Protein 1NOG (pdb70)

Radius of gyration: 15.22 Å; Cα contacts (8 Å, |Δi|>4): 198; chains: 1; bounding box: 27×27×44 Å

Sequence (149 aa):
SPVVEVQGTIDDELNSSFIGYALLVVLSRWDDIRNDLFRIQNDLFVLGEDVSTGGKGRTVTREMIDYLEARVKEEMKAEIGKIELFVVPGGSVVESSASLHMARAVSSRRLERRIVAASKLTEINKNVLLIYANRLSSSILFMHALISNKRLNIPEKIW

Foldseek 3Di:
DLCVVLLVLLVVLLVLLVVLLVVDDDPVSNVLSVLVSVLSVLLNCQSVVVNPPRHRDVVLLVVLVVLLVVLCVVLPDDDPAWDQDFDVSLNSLLVSLVSLVVSLVSCVNSVVVGPGDPSSSSSSVSSSSSSNSSSSVRCVVVVTDIDGD

Nearest PDB structures (foldseek):
  1nog-assembly1_A  TM=1.007E+00  e=5.058E-21  Thermoplasma acidophilum
  5cy5-assembly1_B  TM=1.003E+00  e=2.484E-18  Thermoplasma acidophilum
  5vl4-assembly1_A  TM=9.978E-01  e=1.097E-17  Thermoplasma acidophilum
  8g3k-assembly1_B  TM=1.001E+00  e=3.570E-16  synthetic construct
  8v9o-assembly1_D  TM=9.988E-01  e=9.942E-16  synthetic construct

CATH classification: 1.20.1200.10

Secondary structure (DSSP, 8-state):
--SHHHHHHHHHHHHHHHHHHHH---HHHHHHHHHHHHHHHHHHHHHHTTTSSS---HHHHHHHHHHHHHHHHHH----S-BPS-SSHHHHHHHHHHHHHHHHHHHHHHHHTTS---HHHHHHHHHHHHHHHHHHHHHHHHTT----B-

Organism: Thermoplasma acidophilum (strain ATCC 25905 / DSM 1728 / JCM 9062 / NBRC 15155 / AMRC-C165) (NCBI:txid273075)

InterPro domains:
  IPR016030 Cobalamin adenosyltransferase-like [PF01923] (2-158)
  IPR029499 Corrinoid adenosyltransferase, PduO-type [PTHR12213] (2-173)
  IPR029499 Corrinoid adenosyltransferase, PduO-type [TIGR00636] (2-171)
  IPR036451 Cobalamin adenosyltransferase-like superfamily [G3DSA:1.20.1200.10] (23-177)
  IPR036451 Cobalamin adenosyltransferase-like superfamily [SSF89028] (1-172)

Structure (mmCIF, N/CA/C/O backbone):
data_1NOG
#
_entry.id   1NOG
#
_cell.length_a   89.080
_cell.length_b   89.080
_cell.length_c   89.080
_cell.angle_alpha   90.00
_cell.angle_beta   90.00
_cell.angle_gamma   90.00
#
_symmetry.space_group_name_H-M   'P 2 3'
#
loop_
_entity.id
_entity.type
_entity.pdbx_description
1 polymer 'conserved hypothetical protein TA0546'
2 water water
#
loop_
_atom_site.group_PDB
_atom_site.id
_atom_site.type_symbol
_atom_site.label_atom_id
_atom_site.label_alt_id
_atom_site.label_comp_id
_atom_site.label_asym_id
_atom_site.label_entity_id
_atom_site.label_seq_id
_atom_site.pdbx_PDB_ins_code
_atom_site.Cartn_x
_atom_site.Cartn_y
_atom_site.Cartn_z
_atom_site.occupancy
_atom_site.B_iso_or_equiv
_atom_site.auth_seq_id
_atom_site.auth_comp_id
_atom_site.auth_asym_id
_atom_site.auth_atom_id
_atom_site.pdbx_PDB_model_num
ATOM 1 N N . SER A 1 23 ? 65.391 73.531 9.529 1.00 48.00 23 SER A N 1
ATOM 2 C CA . SER A 1 23 ? 66.328 73.770 8.396 1.00 48.27 23 SER A CA 1
ATOM 3 C C . SER A 1 23 ? 65.577 74.242 7.150 1.00 47.31 23 SER A C 1
ATOM 4 O O . SER A 1 23 ? 65.316 73.460 6.236 1.00 48.59 23 SER A O 1
ATOM 7 N N . PRO A 1 24 ? 65.209 75.534 7.105 1.00 46.53 24 PRO A N 1
ATOM 8 C CA . PRO A 1 24 ? 65.469 76.523 8.156 1.00 45.07 24 PRO A CA 1
ATOM 9 C C . PRO A 1 24 ? 64.479 76.384 9.308 1.00 43.47 24 PRO A C 1
ATOM 10 O O . PRO A 1 24 ? 64.808 76.661 10.461 1.00 44.21 24 PRO A O 1
ATOM 14 N N . VAL A 1 25 ? 63.265 75.950 8.982 1.00 41.29 25 VAL A N 1
ATOM 15 C CA 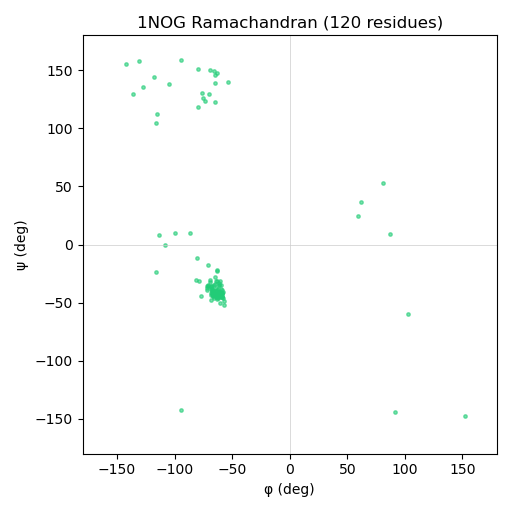. VAL A 1 25 ? 62.219 75.769 9.980 1.00 38.37 25 VAL A CA 1
ATOM 16 C C . VAL A 1 25 ? 61.936 74.292 10.238 1.00 36.46 25 VAL A C 1
ATOM 17 O O . VAL A 1 25 ? 61.079 73.953 11.053 1.00 35.42 25 VAL A O 1
ATOM 21 N N . VAL A 1 26 ? 62.650 73.416 9.539 1.00 33.79 26 VAL A N 1
ATOM 22 C CA . VAL A 1 26 ? 62.459 71.982 9.717 1.00 32.33 26 VAL A CA 1
ATOM 23 C C . VAL A 1 26 ? 62.794 71.595 11.154 1.00 30.24 26 VAL A C 1
ATOM 24 O O . VAL A 1 26 ? 62.161 70.714 11.735 1.00 29.38 26 VAL A O 1
ATOM 28 N N . GLU A 1 27 ? 63.789 72.267 11.724 1.00 28.55 27 GLU A N 1
ATOM 29 C CA . GLU A 1 27 ? 64.206 72.006 13.096 1.00 28.04 27 GLU A CA 1
ATOM 30 C C . GLU A 1 27 ? 63.098 72.435 14.052 1.00 26.43 27 GLU A C 1
ATOM 31 O O . GLU A 1 27 ? 62.816 71.755 15.038 1.00 24.85 27 GLU A O 1
ATOM 37 N N . VAL A 1 28 ? 62.475 73.573 13.760 1.00 23.99 28 VAL A N 1
ATOM 38 C CA . VAL A 1 28 ? 61.388 74.074 14.592 1.00 22.47 28 VAL A CA 1
ATOM 39 C C . VAL A 1 28 ? 60.211 73.110 14.503 1.00 22.10 28 VAL A C 1
ATOM 40 O O . VAL A 1 28 ? 59.612 72.751 15.518 1.00 20.26 28 VAL A O 1
ATOM 44 N N . GLN A 1 29 ? 59.882 72.690 13.285 1.00 22.09 29 GLN A N 1
ATOM 45 C CA . GLN A 1 29 ? 58.777 71.761 13.077 1.00 22.60 29 GLN A CA 1
ATOM 46 C C . GLN A 1 29 ? 59.018 70.463 13.836 1.00 21.34 29 GLN A C 1
ATOM 47 O O . GLN A 1 29 ? 58.115 69.929 14.482 1.00 19.96 29 GLN A O 1
ATOM 53 N N . GLY A 1 30 ? 60.244 69.957 13.757 1.00 20.38 30 GLY A N 1
ATOM 54 C CA . GLY A 1 30 ? 60.571 68.725 14.449 1.00 19.17 30 GLY A CA 1
ATOM 55 C C . GLY A 1 30 ? 60.458 68.865 15.953 1.00 18.99 30 GLY A C 1
ATOM 56 O O . GLY A 1 30 ? 60.030 67.934 16.638 1.00 19.02 30 GLY A O 1
ATOM 57 N N . THR A 1 31 ? 60.845 70.025 16.475 1.00 16.94 31 THR A N 1
ATOM 58 C CA . THR A 1 31 ? 60.785 70.260 17.909 1.00 16.49 31 THR A CA 1
ATOM 59 C C . THR A 1 31 ? 59.337 70.395 18.365 1.00 15.43 31 THR A C 1
ATOM 60 O O . THR A 1 31 ? 58.993 69.985 19.472 1.00 15.63 31 THR A O 1
ATOM 64 N N . ILE A 1 32 ? 58.492 70.974 17.516 1.00 15.56 32 ILE A N 1
ATOM 65 C CA . ILE A 1 32 ? 57.077 71.110 17.853 1.00 15.04 32 ILE A CA 1
ATOM 66 C C . ILE A 1 32 ? 56.513 69.698 17.976 1.00 15.98 32 ILE A C 1
ATOM 67 O O . ILE A 1 32 ? 55.756 69.395 18.898 1.00 15.13 32 ILE A O 1
ATOM 72 N N A ASP A 1 33 ? 56.894 68.830 17.042 0.25 15.34 33 ASP A N 1
ATOM 73 N N B ASP A 1 33 ? 56.894 68.836 17.040 0.50 14.07 33 ASP A N 1
ATOM 74 C CA A ASP A 1 33 ? 56.426 67.448 17.053 0.25 16.16 33 ASP A CA 1
ATOM 75 C CA B ASP A 1 33 ? 56.441 67.451 17.042 0.50 15.21 33 ASP A CA 1
ATOM 76 C C A ASP A 1 33 ? 56.866 66.733 18.326 0.25 15.18 33 ASP A C 1
ATOM 77 C C B ASP A 1 33 ? 56.868 66.734 18.319 0.50 13.78 33 ASP A C 1
ATOM 78 O O A ASP A 1 33 ? 56.073 66.038 18.963 0.25 14.83 33 ASP A O 1
ATOM 79 O O B ASP A 1 33 ? 56.072 66.036 18.949 0.50 12.84 33 ASP A O 1
ATOM 88 N N . GLU A 1 34 ? 58.132 66.903 18.694 1.00 14.82 34 GLU A N 1
ATOM 89 C CA . GLU A 1 34 ? 58.655 66.269 19.896 1.00 14.22 34 GLU A CA 1
ATOM 90 C C . GLU A 1 34 ? 57.898 66.785 21.108 1.00 13.27 34 GLU A C 1
ATOM 91 O O . GLU A 1 34 ? 57.491 66.010 21.970 1.00 13.62 34 GLU A O 1
ATOM 97 N N . LEU A 1 35 ? 57.711 68.100 21.173 1.00 12.88 35 LEU A N 1
ATOM 98 C CA . LEU A 1 35 ? 56.992 68.691 22.291 1.00 12.11 35 LEU A CA 1
ATOM 99 C C . LEU A 1 35 ? 55.579 68.123 22.381 1.00 12.44 35 LEU A C 1
ATOM 100 O O . LEU A 1 35 ? 55.114 67.759 23.462 1.00 12.28 35 LEU A O 1
ATOM 105 N N . ASN A 1 36 ? 54.896 68.038 21.246 1.00 12.24 36 ASN A N 1
ATOM 106 C CA . ASN A 1 36 ? 53.538 67.514 21.245 1.00 11.70 36 ASN A CA 1
ATOM 107 C C . ASN A 1 36 ? 53.504 66.096 21.830 1.00 12.16 36 ASN A C 1
ATOM 108 O O . ASN A 1 36 ? 52.577 65.742 22.562 1.00 12.00 36 ASN A O 1
ATOM 113 N N A SER A 1 37 ? 54.514 65.293 21.512 0.25 10.67 37 SER A N 1
ATOM 114 N N B SER A 1 37 ? 54.517 65.289 21.515 0.50 10.12 37 SER A N 1
ATOM 115 C CA A SER A 1 37 ? 54.573 63.928 22.018 0.25 10.03 37 SER A CA 1
ATOM 116 C CA B SER A 1 37 ? 54.568 63.920 22.023 0.50 9.98 37 SER A CA 1
ATOM 117 C C A SER A 1 37 ? 54.788 63.903 23.529 0.25 10.61 37 SER A C 1
ATOM 118 C C B SER A 1 37 ? 54.787 63.901 23.534 0.50 10.15 37 SER A C 1
ATOM 119 O O A SER A 1 37 ? 54.213 63.069 24.229 0.25 9.91 37 SER A O 1
ATOM 120 O O B SER A 1 37 ? 54.216 63.068 24.239 0.50 8.36 37 SER A O 1
ATOM 125 N N . PHE A 1 38 ? 55.615 64.815 24.032 1.00 11.27 38 PHE A N 1
ATOM 126 C CA . PHE A 1 38 ? 55.871 64.885 25.472 1.00 11.73 38 PHE A CA 1
ATOM 127 C C . PHE A 1 38 ? 54.616 65.369 26.200 1.00 10.82 38 PHE A C 1
ATOM 128 O O . PHE A 1 38 ? 54.329 64.927 27.315 1.00 12.72 38 PHE A O 1
ATOM 136 N N . ILE A 1 39 ? 53.878 66.286 25.579 1.00 11.93 39 ILE A N 1
ATOM 137 C CA . ILE A 1 39 ? 52.649 66.787 26.185 1.00 12.63 39 ILE A CA 1
ATOM 138 C C . ILE A 1 39 ? 51.625 65.654 26.244 1.00 13.28 39 ILE A C 1
ATOM 139 O O . ILE A 1 39 ? 50.897 65.514 27.229 1.00 11.97 39 ILE A O 1
ATOM 144 N N . GLY A 1 40 ? 51.571 64.843 25.189 1.00 12.23 40 GLY A N 1
ATOM 145 C CA . GLY A 1 40 ? 50.633 63.732 25.167 1.00 11.58 40 GLY A CA 1
ATOM 146 C C . GLY A 1 40 ? 50.920 62.754 26.288 1.00 11.64 40 GLY A C 1
ATOM 147 O O . GLY A 1 40 ? 50.009 62.152 26.853 1.00 12.09 40 GLY A O 1
ATOM 148 N N . TYR A 1 41 ? 52.198 62.588 26.603 1.00 11.75 41 TYR A N 1
ATOM 149 C CA . TYR A 1 41 ? 52.615 61.699 27.677 1.00 12.65 41 TYR A CA 1
ATOM 150 C C . TYR A 1 41 ? 52.157 62.289 29.016 1.00 12.24 41 TYR A C 1
ATOM 151 O O . TYR A 1 41 ? 51.565 61.598 29.845 1.00 12.63 41 TYR A O 1
ATOM 160 N N . ALA A 1 42 ? 52.425 63.576 29.217 1.00 10.78 42 ALA A N 1
ATOM 161 C CA . ALA A 1 42 ? 52.029 64.243 30.450 1.00 10.73 42 ALA A CA 1
ATOM 162 C C . ALA A 1 42 ? 50.509 64.201 30.612 1.00 11.34 42 ALA A C 1
ATOM 163 O O . ALA A 1 42 ? 49.997 64.085 31.728 1.00 12.30 42 ALA A O 1
ATOM 165 N N A LEU A 1 43 ? 49.791 64.285 29.498 0.25 10.13 43 LEU A N 1
ATOM 166 N N B LEU A 1 43 ? 49.791 64.289 29.497 0.50 8.06 43 LEU A N 1
ATOM 167 C CA A LEU A 1 43 ? 48.335 64.268 29.537 0.25 10.43 43 LEU A CA 1
ATOM 168 C CA B LEU A 1 43 ? 48.334 64.266 29.527 0.50 8.22 43 LEU A CA 1
ATOM 169 C C A LEU A 1 43 ? 47.799 62.935 30.057 0.25 11.39 43 LEU A C 1
ATOM 170 C C B LEU A 1 43 ? 47.805 62.930 30.043 0.50 8.90 43 LEU A C 1
ATOM 171 O O A LEU A 1 43 ? 46.921 62.911 30.919 0.25 11.28 43 LEU A O 1
ATOM 172 O O B LEU A 1 43 ? 46.914 62.893 30.892 0.50 8.51 43 LEU A O 1
ATOM 181 N N A VAL A 1 44 ? 48.326 61.828 29.542 0.25 11.03 44 VAL A N 1
ATOM 182 N N B VAL A 1 44 ? 48.354 61.834 29.533 0.50 7.85 44 VAL A N 1
ATOM 183 C CA A VAL A 1 44 ? 47.859 60.518 29.980 0.25 12.01 44 VAL A CA 1
ATOM 184 C CA B VAL A 1 44 ? 47.921 60.509 29.959 0.50 9.99 44 VAL A CA 1
ATOM 185 C C A VAL A 1 44 ? 48.085 60.325 31.477 0.25 11.88 44 VAL A C 1
ATOM 186 C C B VAL A 1 44 ? 48.092 60.332 31.463 0.50 10.03 44 VAL A C 1
ATOM 187 O O A VAL A 1 44 ? 47.305 59.646 32.143 0.25 13.19 44 VAL A O 1
ATOM 188 O O B VAL A 1 44 ? 47.280 59.681 32.118 0.50 12.58 44 VAL A O 1
ATOM 195 N N . LEU A 1 45 ? 49.148 60.925 32.007 1.00 12.49 45 LEU A N 1
ATOM 196 C CA . LEU A 1 45 ? 49.439 60.811 33.432 1.00 12.99 45 LEU A CA 1
ATOM 197 C C . LEU A 1 45 ? 48.635 61.767 34.310 1.00 15.17 45 LEU A C 1
ATOM 198 O O . LEU A 1 45 ? 48.452 61.509 35.500 1.00 15.99 45 LEU A O 1
ATOM 203 N N . SER A 1 46 ? 48.135 62.856 33.735 1.00 13.71 46 SER A N 1
ATOM 204 C CA . SER A 1 46 ? 47.389 63.837 34.527 1.00 13.31 46 SER A CA 1
ATOM 205 C C . SER A 1 46 ? 46.084 63.289 35.087 1.00 15.36 46 SER A C 1
ATOM 206 O O . SER A 1 46 ? 45.409 62.490 34.441 1.00 16.82 46 SER A O 1
ATOM 209 N N . ARG A 1 47 ? 45.726 63.748 36.285 1.00 13.34 47 ARG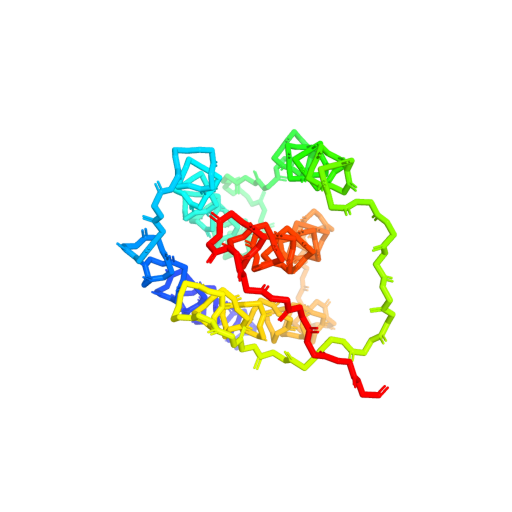 A N 1
ATOM 210 C CA . ARG A 1 47 ? 44.519 63.281 36.965 1.00 15.37 47 ARG A CA 1
ATOM 211 C C . ARG A 1 47 ? 43.430 64.337 37.147 1.00 15.00 47 ARG A C 1
ATOM 212 O O . ARG A 1 47 ? 42.434 64.081 37.828 1.00 15.83 47 ARG A O 1
ATOM 220 N N . TRP A 1 48 ? 43.601 65.511 36.546 1.00 13.67 48 TRP A N 1
ATOM 221 C CA . TRP A 1 48 ? 42.630 66.589 36.710 1.00 13.72 48 TRP A CA 1
ATOM 222 C C . TRP A 1 48 ? 42.141 67.142 35.385 1.00 14.06 48 TRP A C 1
ATOM 223 O O . TRP A 1 48 ? 42.935 67.392 34.483 1.00 14.90 48 TRP A O 1
ATOM 234 N N . ASP A 1 49 ? 40.833 67.352 35.287 1.00 15.12 49 ASP A N 1
ATOM 235 C CA . ASP A 1 49 ? 40.236 67.861 34.059 1.00 16.06 49 ASP A CA 1
ATOM 236 C C . ASP A 1 49 ? 40.753 69.220 33.619 1.00 16.12 49 ASP A C 1
ATOM 237 O O . ASP A 1 49 ? 40.915 69.448 32.420 1.00 16.40 49 ASP A O 1
ATOM 242 N N . ASP A 1 50 ? 41.014 70.133 34.553 1.00 14.51 50 ASP A N 1
ATOM 243 C CA . ASP A 1 50 ? 41.497 71.437 34.118 1.00 14.00 50 ASP A CA 1
ATOM 244 C C . ASP A 1 50 ? 42.856 71.345 33.439 1.00 14.11 50 ASP A C 1
ATOM 245 O O . ASP A 1 50 ? 43.055 71.932 32.375 1.00 14.96 50 ASP A O 1
ATOM 250 N N . ILE A 1 51 ? 43.775 70.579 34.019 1.00 12.83 51 ILE A N 1
ATOM 251 C CA . ILE A 1 51 ? 45.097 70.423 33.419 1.00 12.73 51 ILE A CA 1
ATOM 252 C C . ILE A 1 51 ? 44.976 69.624 32.119 1.00 13.42 51 ILE A C 1
ATOM 253 O O . ILE A 1 51 ? 45.578 69.977 31.103 1.00 12.19 51 ILE A O 1
ATOM 258 N N . ARG A 1 52 ? 44.190 68.549 32.143 1.00 13.07 52 ARG A N 1
ATOM 259 C CA . ARG A 1 52 ? 44.015 67.732 30.947 1.00 13.51 52 ARG A CA 1
ATOM 260 C C . ARG A 1 52 ? 43.442 68.559 29.797 1.00 13.91 52 ARG A C 1
ATOM 261 O O . ARG A 1 52 ? 43.880 68.425 28.652 1.00 14.05 52 ARG A O 1
ATOM 269 N N . ASN A 1 53 ? 42.475 69.422 30.095 1.00 14.14 53 ASN A N 1
ATOM 270 C CA . ASN A 1 53 ? 41.886 70.255 29.052 1.00 14.95 53 ASN A CA 1
ATOM 271 C C . ASN A 1 53 ? 42.909 71.249 28.519 1.00 14.79 53 ASN A C 1
ATOM 272 O O . ASN A 1 53 ? 42.953 71.506 27.313 1.00 14.83 53 ASN A O 1
ATOM 277 N N . ASP A 1 54 ? 43.731 71.807 29.404 1.00 13.22 54 ASP A N 1
ATOM 278 C CA . ASP A 1 54 ? 44.766 72.745 28.970 1.00 13.31 54 ASP A CA 1
ATOM 279 C C . ASP A 1 54 ? 45.702 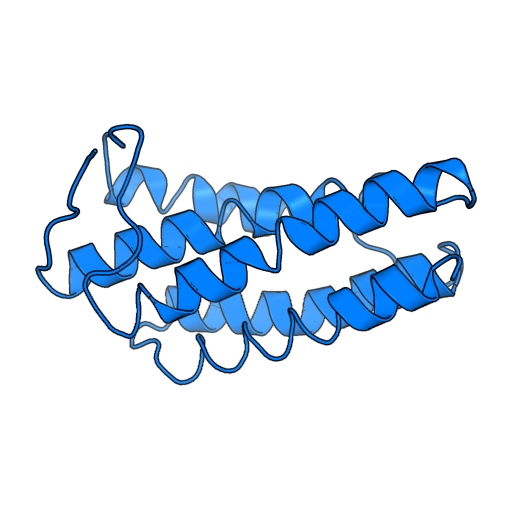72.021 28.009 1.00 13.61 54 ASP A C 1
ATOM 280 O O . ASP A 1 54 ? 46.007 72.512 26.922 1.00 13.03 54 ASP A O 1
ATOM 285 N N . LEU A 1 55 ? 46.173 70.850 28.431 1.00 12.66 55 LEU A N 1
ATOM 286 C CA . LEU A 1 55 ? 47.109 70.083 27.620 1.00 11.63 55 LEU A CA 1
ATOM 287 C C . LEU A 1 55 ? 46.554 69.679 26.263 1.00 12.75 55 LEU A C 1
ATOM 288 O O . LEU A 1 55 ? 47.260 69.769 25.257 1.00 12.80 55 LEU A O 1
ATOM 293 N N . PHE A 1 56 ? 45.298 69.250 26.215 1.00 12.57 56 PHE A N 1
ATOM 294 C CA . PHE A 1 56 ? 44.738 68.855 24.931 1.00 14.10 56 PHE A CA 1
ATOM 295 C C . PHE A 1 56 ? 44.590 70.075 24.032 1.00 13.89 56 PHE A C 1
ATOM 296 O O . PHE A 1 56 ? 44.827 69.991 22.825 1.00 14.83 56 PHE A O 1
ATOM 304 N N . ARG A 1 57 ? 44.208 71.210 24.613 1.00 14.88 57 ARG A N 1
ATOM 305 C CA . ARG A 1 57 ? 44.077 72.434 23.826 1.00 14.42 57 ARG A CA 1
ATOM 306 C C . ARG A 1 57 ? 45.436 72.782 23.236 1.00 14.29 57 ARG A C 1
ATOM 307 O O . ARG A 1 57 ? 45.537 73.148 22.065 1.00 14.30 57 ARG A O 1
ATOM 315 N N . ILE A 1 58 ? 46.478 72.668 24.058 1.00 11.46 58 ILE A N 1
ATOM 316 C CA . ILE A 1 58 ? 47.835 72.960 23.621 1.00 11.31 58 ILE A CA 1
ATOM 317 C C . ILE A 1 58 ? 48.258 72.045 22.474 1.00 11.78 58 ILE A C 1
ATOM 318 O O . ILE A 1 58 ? 48.878 72.496 21.511 1.00 12.83 58 ILE A O 1
ATOM 323 N N . GLN A 1 59 ? 47.932 70.761 22.570 1.00 12.04 59 GLN A N 1
ATOM 324 C CA . GLN A 1 59 ? 48.309 69.838 21.508 1.00 12.09 59 GLN A CA 1
ATOM 325 C C . GLN A 1 59 ? 47.707 70.281 20.184 1.00 12.87 59 GLN A C 1
ATOM 326 O O . GLN A 1 59 ? 48.350 70.193 19.138 1.00 14.64 59 GLN A O 1
ATOM 332 N N . ASN A 1 60 ? 46.475 70.768 20.233 1.00 13.34 60 ASN A N 1
ATOM 333 C CA . ASN A 1 60 ? 45.829 71.239 19.020 1.00 14.48 60 ASN A CA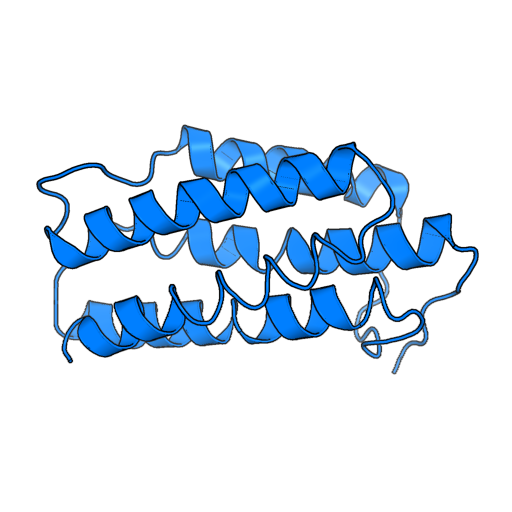 1
ATOM 334 C C . ASN A 1 60 ? 46.473 72.554 18.587 1.00 14.60 60 ASN A C 1
ATOM 335 O O . ASN A 1 60 ? 46.704 72.771 17.395 1.00 14.50 60 ASN A O 1
ATOM 340 N N . ASP A 1 61 ? 46.796 73.416 19.547 1.00 14.27 61 ASP A N 1
ATOM 341 C CA . ASP A 1 61 ? 47.436 74.690 19.217 1.00 14.77 61 ASP A CA 1
ATOM 342 C C . ASP A 1 61 ? 48.783 74.462 18.535 1.00 14.82 61 ASP A C 1
ATOM 343 O O . ASP A 1 61 ? 49.197 75.252 17.685 1.00 15.13 61 ASP A O 1
ATOM 348 N N . LEU A 1 62 ? 49.477 73.391 18.915 1.00 14.18 62 LEU A N 1
ATOM 349 C CA . LEU A 1 62 ? 50.783 73.116 18.330 1.00 14.21 62 LEU A CA 1
ATOM 350 C C . LEU A 1 62 ? 50.705 72.799 16.840 1.00 15.14 62 LEU A C 1
ATOM 351 O O . LEU A 1 62 ? 51.662 73.045 16.104 1.00 15.32 62 LEU A O 1
ATOM 356 N N . PHE A 1 63 ? 49.579 72.256 16.388 1.00 15.62 63 PHE A N 1
ATOM 357 C CA . PHE A 1 63 ? 49.439 71.988 14.960 1.00 16.00 63 PHE A CA 1
ATOM 358 C C . PHE A 1 63 ? 49.299 73.334 14.251 1.00 16.70 63 PHE A C 1
ATOM 359 O O . PHE A 1 63 ? 49.800 73.522 13.140 1.00 17.47 63 PHE A O 1
ATOM 367 N N . VAL A 1 64 ? 48.622 74.277 14.904 1.00 16.83 64 VAL A N 1
ATOM 368 C CA . VAL A 1 64 ? 48.454 75.612 14.336 1.00 17.46 64 VAL A CA 1
ATOM 369 C C . VAL A 1 64 ? 49.801 76.325 14.309 1.00 17.75 64 VAL A C 1
ATOM 370 O O . VAL A 1 64 ? 50.140 77.001 13.335 1.00 17.20 64 VAL A O 1
ATOM 374 N N . LEU A 1 65 ? 50.571 76.169 15.380 1.00 16.10 65 LEU A N 1
ATOM 375 C CA . LEU A 1 65 ? 51.879 76.799 15.466 1.00 16.63 65 LEU A CA 1
ATOM 376 C C . LEU A 1 65 ? 52.760 76.264 14.339 1.00 17.08 65 LEU A C 1
ATOM 377 O O . LEU A 1 65 ? 53.475 77.023 13.681 1.00 18.41 65 LEU A O 1
ATOM 382 N N . GLY A 1 66 ? 52.692 74.956 14.112 1.00 17.25 66 GLY A N 1
ATOM 383 C CA . GLY A 1 66 ? 53.483 74.349 13.058 1.00 17.52 66 GLY A CA 1
ATOM 384 C C . GLY A 1 66 ? 53.107 74.881 11.687 1.00 19.77 66 GLY A C 1
ATOM 385 O O . GLY A 1 66 ? 53.980 75.143 10.860 1.00 20.48 66 GLY A O 1
ATOM 386 N N . GLU A 1 67 ? 51.812 75.042 11.441 1.00 20.15 67 GLU A N 1
ATOM 387 C CA . GLU A 1 67 ? 51.353 75.551 10.151 1.00 22.08 67 GLU A CA 1
ATOM 388 C C . GLU A 1 67 ? 51.771 77.005 9.969 1.00 22.66 67 GLU A C 1
ATOM 389 O O . GLU A 1 67 ? 52.174 77.413 8.877 1.00 22.55 67 GLU A O 1
ATOM 395 N N . ASP A 1 68 ? 51.677 77.785 11.041 1.00 22.05 68 ASP A N 1
ATOM 396 C CA . ASP A 1 68 ? 52.062 79.193 11.002 1.00 22.55 68 ASP A CA 1
ATOM 397 C C . ASP A 1 68 ? 53.520 79.274 10.546 1.00 23.68 68 ASP A C 1
ATOM 398 O O . ASP A 1 68 ? 53.858 80.000 9.609 1.00 23.73 68 ASP A O 1
ATOM 403 N N . VAL A 1 69 ? 54.380 78.512 11.214 1.00 23.23 69 VAL A N 1
ATOM 404 C CA . VAL A 1 69 ? 55.803 78.488 10.897 1.00 24.48 69 VAL A CA 1
ATOM 405 C C . VAL A 1 69 ? 56.105 77.969 9.489 1.00 26.79 69 VAL A C 1
ATOM 406 O O . VAL A 1 69 ? 56.891 78.573 8.759 1.00 27.22 69 VAL A O 1
ATOM 410 N N . SER A 1 70 ? 55.479 76.857 9.113 1.00 28.41 70 SER A N 1
ATOM 411 C CA . SER A 1 70 ? 55.701 76.252 7.800 1.00 31.92 70 SER A CA 1
ATOM 412 C C . SER A 1 70 ? 55.189 77.061 6.611 1.00 33.12 70 SER A C 1
ATOM 413 O O . SER A 1 70 ? 55.869 77.162 5.589 1.00 33.57 70 SER A O 1
ATOM 416 N N . THR A 1 71 ? 53.993 77.626 6.736 1.00 34.49 71 THR A N 1
ATOM 417 C CA . THR A 1 71 ? 53.410 78.404 5.647 1.00 35.73 71 THR A CA 1
ATOM 418 C C . THR A 1 71 ? 53.843 79.863 5.688 1.00 36.59 71 THR A C 1
ATOM 419 O O . THR A 1 71 ? 53.304 80.696 4.959 1.00 37.00 71 THR A O 1
ATOM 423 N N . GLY A 1 72 ? 54.817 80.170 6.538 1.00 37.33 72 GLY A N 1
ATOM 424 C CA . GLY A 1 72 ? 55.287 81.538 6.650 1.00 38.20 72 GLY A CA 1
ATOM 425 C C . GLY A 1 72 ? 54.169 82.482 7.052 1.00 39.07 72 GLY A C 1
ATOM 426 O O . GLY A 1 72 ? 54.223 83.679 6.770 1.00 40.71 72 GLY A O 1
ATOM 427 N N . GLY A 1 73 ? 53.149 81.939 7.709 1.00 39.16 73 GLY A N 1
ATOM 428 C CA . GLY A 1 73 ? 52.030 82.753 8.144 1.00 39.28 73 GLY A CA 1
ATOM 429 C C . GLY A 1 73 ? 50.944 82.918 7.097 1.00 39.75 73 GLY A C 1
ATOM 430 O O . GLY A 1 73 ? 50.021 83.712 7.276 1.00 40.00 73 GLY A O 1
ATOM 431 N N . LYS A 1 74 ? 51.048 82.170 6.003 1.00 40.02 74 LYS A N 1
ATOM 432 C CA . LYS A 1 74 ? 50.062 82.249 4.930 1.00 40.09 74 LYS A CA 1
ATOM 433 C C . LYS A 1 74 ? 48.825 81.416 5.249 1.00 39.35 74 LYS A C 1
ATOM 434 O O . LYS A 1 74 ? 47.719 81.740 4.815 1.00 39.79 74 LYS A O 1
ATOM 440 N N . GLY A 1 75 ? 49.017 80.339 6.004 1.00 37.99 75 GLY A N 1
ATOM 441 C CA . GLY A 1 75 ? 47.900 79.488 6.374 1.00 35.95 75 GLY A CA 1
ATOM 442 C C . GLY A 1 75 ? 47.357 79.894 7.730 1.00 34.74 75 GLY A C 1
ATOM 443 O O . GLY A 1 75 ? 47.304 81.084 8.050 1.00 34.84 75 GLY A O 1
ATOM 444 N N . ARG A 1 76 ? 46.951 78.916 8.532 1.00 33.22 76 ARG A N 1
ATOM 445 C CA . ARG A 1 76 ? 46.429 79.212 9.860 1.00 31.49 76 ARG A CA 1
ATOM 446 C C . ARG A 1 76 ? 47.553 79.848 10.664 1.00 28.91 76 ARG A C 1
ATOM 447 O O . ARG A 1 76 ? 48.725 79.534 10.458 1.00 28.78 76 ARG A O 1
ATOM 455 N N . THR A 1 77 ? 47.201 80.751 11.571 1.00 26.17 77 THR A N 1
ATOM 456 C CA . THR A 1 77 ? 48.207 81.424 12.379 1.00 24.64 77 THR A CA 1
ATOM 457 C C . THR A 1 77 ? 47.869 81.401 13.858 1.00 21.75 77 THR A C 1
ATOM 458 O O . THR A 1 77 ? 46.712 81.230 14.242 1.00 21.86 77 THR A O 1
ATOM 462 N N . VAL A 1 78 ? 48.897 81.565 14.680 1.00 20.40 78 VAL A N 1
ATOM 463 C CA . VAL A 1 78 ? 48.726 81.594 16.122 1.00 19.70 78 VAL A CA 1
ATOM 464 C C . VAL A 1 78 ? 48.090 82.933 16.463 1.00 19.72 78 VAL A C 1
ATOM 465 O O . VAL A 1 78 ? 48.625 83.988 16.118 1.00 20.93 78 VAL A O 1
ATOM 469 N N . THR A 1 79 ? 46.947 82.881 17.136 1.00 20.26 79 THR A N 1
ATOM 470 C CA . THR A 1 79 ? 46.215 84.086 17.502 1.00 20.10 79 THR A CA 1
ATOM 471 C C . THR A 1 79 ? 46.540 84.596 18.897 1.00 20.31 79 THR A C 1
ATOM 472 O O . THR A 1 79 ? 47.016 83.852 19.755 1.00 19.06 79 THR A O 1
ATOM 476 N N . ARG A 1 80 ? 46.270 85.879 19.119 1.00 18.99 80 ARG A N 1
ATOM 477 C CA . ARG A 1 80 ? 46.495 86.487 20.421 1.00 18.66 80 ARG A CA 1
ATOM 478 C C . ARG A 1 80 ? 45.552 85.812 21.417 1.00 18.31 80 ARG A C 1
ATOM 479 O O . ARG A 1 80 ? 45.881 85.661 22.593 1.00 18.19 80 ARG A O 1
ATOM 487 N N . GLU A 1 81 ? 44.385 85.388 20.940 1.00 18.89 81 GLU A N 1
ATOM 488 C CA . GLU A 1 81 ? 43.424 84.713 21.804 1.00 19.50 81 GLU A CA 1
ATOM 489 C C . GLU A 1 81 ? 44.025 83.420 22.373 1.00 19.74 81 GLU A C 1
ATOM 490 O O . GLU A 1 81 ? 43.831 83.106 23.550 1.00 19.30 81 GLU A O 1
ATOM 496 N N . MET A 1 82 ? 44.754 82.681 21.537 1.00 18.23 82 MET A N 1
ATOM 497 C CA . MET A 1 82 ? 45.395 81.435 21.969 1.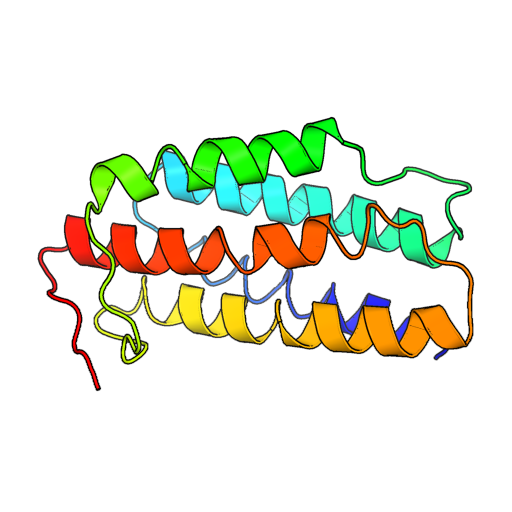00 17.70 82 MET A CA 1
ATOM 498 C C . MET A 1 82 ? 46.425 81.738 23.059 1.00 18.15 82 MET A C 1
ATOM 499 O O . MET A 1 82 ? 46.533 81.014 24.056 1.00 17.05 82 MET A O 1
ATOM 504 N N . ILE A 1 83 ? 47.179 82.815 22.868 1.00 17.18 83 ILE A N 1
ATOM 505 C CA . ILE A 1 83 ? 48.183 83.230 23.839 1.00 16.90 83 ILE A CA 1
ATOM 506 C C . ILE A 1 83 ? 47.504 83.667 25.133 1.00 17.52 83 ILE A C 1
ATOM 507 O O . ILE A 1 83 ? 47.939 83.303 26.229 1.00 18.73 83 ILE A O 1
ATOM 512 N N . ASP A 1 84 ? 46.432 84.447 25.003 1.00 17.69 84 ASP A N 1
ATOM 513 C CA . ASP A 1 84 ? 45.705 84.940 26.168 1.00 18.19 84 ASP A CA 1
ATOM 514 C C . ASP A 1 84 ? 45.144 83.829 27.037 1.00 18.46 84 ASP A C 1
ATOM 515 O O . ASP A 1 84 ? 45.081 83.968 28.259 1.00 18.47 84 ASP A O 1
ATOM 520 N N . TYR A 1 85 ? 44.723 82.731 26.414 1.00 17.13 85 TYR A N 1
ATOM 521 C CA . TYR A 1 85 ? 44.181 81.619 27.182 1.00 18.04 85 TYR A CA 1
ATOM 522 C C . TYR A 1 85 ? 45.260 81.047 28.092 1.00 17.86 85 TYR A C 1
ATOM 523 O O . TYR A 1 85 ? 45.015 80.802 29.270 1.00 16.76 85 TYR A O 1
ATOM 532 N N . LEU A 1 86 ? 46.459 80.845 27.556 1.00 16.25 86 LEU A N 1
ATOM 533 C CA . LEU A 1 86 ? 47.537 80.315 28.378 1.00 16.31 86 LEU A CA 1
ATOM 534 C C . LEU A 1 86 ? 47.871 81.269 29.518 1.00 17.48 86 LEU A C 1
ATOM 535 O O . LEU A 1 86 ? 48.070 80.841 30.654 1.00 17.23 86 LEU A O 1
ATOM 540 N N . GLU A 1 87 ? 47.923 82.564 29.218 1.00 16.95 87 GLU A N 1
ATOM 541 C CA . GLU A 1 87 ? 48.237 83.553 30.241 1.00 18.18 87 GLU A CA 1
ATOM 542 C C . GLU A 1 87 ? 47.183 83.561 31.345 1.00 16.63 87 GLU A C 1
ATOM 543 O O . GLU A 1 87 ? 47.518 83.656 32.526 1.00 17.16 87 GLU A O 1
ATOM 549 N N . ALA A 1 88 ? 45.912 83.459 30.963 1.00 16.24 88 ALA A N 1
ATOM 550 C CA . ALA A 1 88 ? 44.823 83.460 31.939 1.00 17.45 88 ALA A CA 1
ATOM 551 C C . ALA A 1 88 ? 44.906 82.248 32.858 1.00 17.84 88 ALA A C 1
ATOM 552 O O . ALA A 1 88 ? 44.665 82.350 34.061 1.00 17.72 88 ALA A O 1
ATOM 554 N N . ARG A 1 89 ? 45.246 81.099 32.285 1.00 17.26 89 ARG A N 1
ATOM 555 C CA . ARG A 1 89 ? 45.362 79.873 33.066 1.00 16.48 89 ARG A CA 1
ATOM 556 C C . ARG A 1 89 ? 46.550 79.958 34.017 1.00 16.25 89 ARG A C 1
ATOM 557 O O . ARG A 1 89 ? 46.482 79.487 35.153 1.00 16.46 89 ARG A O 1
ATOM 565 N N . VAL A 1 90 ? 47.640 80.559 33.551 1.00 17.15 90 VAL A N 1
ATOM 566 C CA . VAL A 1 90 ? 48.823 80.718 34.388 1.00 17.43 90 VAL A CA 1
ATOM 567 C C . VAL A 1 90 ? 48.479 81.572 35.608 1.00 18.72 90 VAL A C 1
ATOM 568 O O . VAL A 1 90 ? 48.849 81.239 36.734 1.00 17.95 90 VAL A O 1
ATOM 572 N N . LYS A 1 91 ? 47.763 82.670 35.383 1.00 18.15 91 LYS A N 1
ATOM 573 C CA . LYS A 1 91 ? 47.387 83.555 36.481 1.00 20.01 91 LYS A CA 1
ATOM 574 C C . LYS A 1 91 ? 46.489 82.827 37.475 1.00 19.37 91 LYS A C 1
ATOM 575 O O . LYS A 1 91 ? 46.635 82.976 38.692 1.00 19.51 91 LYS A O 1
ATOM 581 N N A GLU A 1 92 ? 45.558 82.039 36.948 0.25 18.97 92 GLU A N 1
ATOM 582 N N B GLU A 1 92 ? 45.559 82.039 36.949 0.50 17.64 92 GLU A N 1
ATOM 583 C CA A GLU A 1 92 ? 44.632 81.277 37.777 0.25 19.56 92 GLU A CA 1
ATOM 584 C CA B GLU A 1 92 ? 44.626 81.282 37.772 0.50 18.55 92 GLU A CA 1
ATOM 585 C C A GLU A 1 92 ? 45.388 80.302 38.672 0.25 18.59 92 GLU A C 1
ATOM 586 C C B GLU A 1 92 ? 45.376 80.292 38.665 0.50 17.55 92 GLU A C 1
ATOM 587 O O A GLU A 1 92 ? 45.138 80.226 39.875 0.25 18.83 92 GLU A O 1
ATOM 588 O O B GLU A 1 92 ? 45.113 80.202 39.864 0.50 18.09 92 GLU A O 1
ATOM 599 N N . MET A 1 93 ? 46.317 79.558 38.079 1.00 17.84 93 MET A N 1
ATOM 600 C CA . MET A 1 93 ? 47.093 78.584 38.836 1.00 17.18 93 MET A CA 1
ATOM 601 C C . MET A 1 93 ? 48.058 79.234 39.821 1.00 18.05 93 MET A C 1
ATOM 602 O O . MET A 1 93 ? 48.337 78.671 40.880 1.00 18.16 93 MET A O 1
ATOM 607 N N . LYS A 1 94 ? 48.566 80.418 39.489 1.00 18.38 94 LYS A N 1
ATOM 608 C CA . LYS A 1 94 ? 49.463 81.112 40.408 1.00 20.02 94 LYS A CA 1
ATOM 609 C C . LYS A 1 94 ? 48.692 81.449 41.681 1.00 20.09 94 LYS A C 1
ATOM 610 O O . LYS A 1 94 ? 49.261 81.488 42.771 1.00 21.16 94 LYS A O 1
ATOM 616 N N . ALA A 1 95 ? 47.392 81.692 41.538 1.00 20.45 95 ALA A N 1
ATOM 617 C CA . ALA A 1 95 ? 46.552 82.009 42.687 1.00 21.23 95 ALA A CA 1
ATOM 618 C C . ALA A 1 95 ? 46.401 80.778 43.579 1.00 21.41 95 ALA A C 1
ATOM 619 O O . ALA A 1 95 ? 46.358 80.896 44.805 1.00 22.51 95 ALA A O 1
ATOM 621 N N . GLU A 1 96 ? 46.322 79.599 42.964 1.00 20.21 96 GLU A N 1
ATOM 622 C CA . GLU A 1 96 ? 46.184 78.357 43.723 1.00 20.79 96 GLU A CA 1
ATOM 623 C C . GLU A 1 96 ? 47.478 77.993 44.445 1.00 21.27 96 GLU A C 1
ATOM 624 O O . GLU A 1 96 ? 47.450 77.502 45.572 1.00 22.43 96 GLU A O 1
ATOM 630 N N . ILE A 1 97 ? 48.613 78.241 43.800 1.00 20.36 97 ILE A N 1
ATOM 631 C CA . ILE A 1 97 ? 49.904 77.915 44.393 1.00 22.06 97 ILE A CA 1
ATOM 632 C C . ILE A 1 97 ? 50.334 78.910 45.462 1.00 23.98 97 ILE A C 1
ATOM 633 O O . ILE A 1 97 ? 50.806 78.519 46.530 1.00 25.23 97 ILE A O 1
ATOM 638 N N . GLY A 1 98 ? 50.164 80.195 45.173 1.00 24.48 98 GLY A N 1
ATOM 639 C CA . GLY A 1 98 ? 50.583 81.215 46.114 1.00 27.81 98 GLY A CA 1
ATOM 640 C C . GLY A 1 98 ? 52.008 81.597 45.759 1.00 29.61 98 GLY A C 1
ATOM 641 O O . GLY A 1 98 ? 52.364 81.618 44.581 1.00 30.71 98 GLY A O 1
ATOM 642 N N . LYS A 1 99 ? 52.832 81.885 46.758 1.00 32.36 99 LYS A N 1
ATOM 643 C CA . LYS A 1 99 ? 54.215 82.262 46.497 1.00 36.07 99 LYS A CA 1
ATOM 644 C C . LYS A 1 99 ? 55.006 81.117 45.877 1.00 37.26 99 LYS A C 1
ATOM 645 O O . LYS A 1 99 ? 54.858 79.959 46.269 1.00 38.19 99 LYS A O 1
ATOM 651 N N . ILE A 1 100 ? 55.843 81.451 44.901 1.00 38.04 100 ILE A N 1
ATOM 652 C CA . ILE A 1 100 ? 56.669 80.460 44.226 1.00 39.15 100 ILE A CA 1
ATOM 653 C C . ILE A 1 100 ? 58.144 80.734 44.487 1.00 39.88 100 ILE A C 1
ATOM 654 O O . ILE A 1 100 ? 58.722 81.657 43.913 1.00 39.89 100 ILE A O 1
ATOM 659 N N . GLU A 1 101 ? 58.749 79.938 45.363 1.00 40.88 101 GLU A N 1
ATOM 660 C CA . GLU A 1 101 ? 60.163 80.099 45.678 1.00 41.70 101 GLU A CA 1
ATOM 661 C C . GLU A 1 101 ? 60.979 79.664 44.469 1.00 41.47 101 GLU A C 1
ATOM 662 O O . GLU A 1 101 ? 60.766 78.581 43.924 1.00 42.04 101 GLU A O 1
ATOM 668 N N . LEU A 1 102 ? 61.907 80.515 44.049 1.00 40.33 102 LEU A N 1
ATOM 669 C CA . LEU A 1 102 ? 62.738 80.218 42.893 1.00 39.46 102 LEU A CA 1
ATOM 670 C C . LEU A 1 102 ? 63.665 79.034 43.121 1.00 37.99 102 LEU A C 1
ATOM 671 O O . LEU A 1 102 ? 64.094 78.772 44.247 1.00 39.11 102 LEU A O 1
ATOM 676 N N . PHE A 1 103 ? 63.960 78.326 42.034 1.00 34.96 103 PHE A N 1
ATOM 677 C CA . PHE A 1 103 ? 64.842 77.168 42.056 1.00 31.04 103 PHE A CA 1
ATOM 678 C C . PHE A 1 103 ? 64.151 75.889 42.520 1.00 27.24 103 PHE A C 1
ATOM 679 O O . PHE A 1 103 ? 64.617 75.210 43.434 1.00 25.94 103 PHE A O 1
ATOM 687 N N . VAL A 1 104 ? 63.032 75.568 41.880 1.00 23.34 104 VAL A N 1
ATOM 688 C CA . VAL A 1 104 ? 62.300 74.351 42.200 1.00 21.10 104 VAL A CA 1
ATOM 689 C C . VAL A 1 104 ? 63.049 73.174 41.571 1.00 18.69 104 VAL A C 1
ATOM 690 O O . VAL A 1 104 ? 63.407 73.223 40.393 1.00 19.40 104 VAL A O 1
ATOM 694 N N . VAL A 1 105 ? 63.310 72.136 42.359 1.00 16.54 105 VAL A N 1
ATOM 695 C CA . VAL A 1 105 ? 63.986 70.948 41.846 1.00 17.04 105 VAL A CA 1
ATOM 696 C C . VAL A 1 105 ? 62.885 70.168 41.127 1.00 16.99 105 VAL A C 1
ATOM 697 O O . VAL A 1 105 ? 61.907 69.751 41.746 1.00 18.53 105 VAL A O 1
ATOM 701 N N . PRO A 1 106 ? 63.025 69.961 39.808 1.00 16.34 106 PRO A N 1
ATOM 702 C CA . PRO A 1 106 ? 61.992 69.233 39.060 1.00 16.07 106 PRO A CA 1
ATOM 703 C C . PRO A 1 106 ? 61.794 67.768 39.437 1.00 16.22 106 PRO A C 1
ATOM 704 O O . PRO A 1 106 ? 62.724 66.970 39.368 1.00 16.80 106 PRO A O 1
ATOM 708 N N . GLY A 1 107 ? 60.567 67.420 39.820 1.00 16.29 107 GLY A N 1
ATOM 709 C CA . GLY A 1 107 ? 60.268 66.050 40.194 1.00 15.49 107 GLY A CA 1
ATOM 710 C C . GLY A 1 107 ? 59.130 65.947 41.191 1.00 16.04 107 GLY A C 1
ATOM 711 O O . GLY A 1 107 ? 58.198 66.750 41.149 1.00 19.01 107 GLY A O 1
ATOM 712 N N . GLY A 1 108 ? 59.197 64.952 42.070 1.00 16.45 108 GLY A N 1
ATOM 713 C CA . GLY A 1 108 ? 58.170 64.777 43.088 1.00 16.42 108 GLY A CA 1
ATOM 714 C C . GLY A 1 108 ? 57.166 63.678 42.807 1.00 18.61 108 GLY A C 1
ATOM 715 O O . GLY A 1 108 ? 57.003 62.745 43.596 1.00 22.54 108 GLY A O 1
ATOM 716 N N . SER A 1 109 ? 56.455 63.814 41.696 1.00 17.97 109 SER A N 1
ATOM 717 C CA . SER A 1 109 ? 55.465 62.830 41.278 1.00 14.96 109 SER A CA 1
ATOM 718 C C . SER A 1 109 ? 55.714 62.594 39.802 1.00 14.65 109 SER A C 1
ATOM 719 O O . SER A 1 109 ? 56.342 63.422 39.137 1.00 14.48 109 SER A O 1
ATOM 722 N N A VAL A 1 110 ? 55.234 61.469 39.284 0.25 12.72 110 VAL A N 1
ATOM 723 N N B VAL A 1 110 ? 55.233 61.471 39.282 0.50 11.15 110 VAL A N 1
ATOM 724 C CA A VAL A 1 110 ? 55.414 61.172 37.871 0.25 12.37 110 VAL A CA 1
ATOM 725 C CA B VAL A 1 110 ? 55.429 61.184 37.872 0.50 11.07 110 VAL A CA 1
ATOM 726 C C A VAL A 1 110 ? 54.639 62.197 37.052 0.25 11.71 110 VAL A C 1
ATOM 727 C C B VAL A 1 110 ? 54.646 62.209 37.056 0.50 10.14 110 VAL A C 1
ATOM 728 O O A VAL A 1 110 ? 55.046 62.564 35.951 0.25 11.67 110 VAL A O 1
ATOM 729 O O B VAL A 1 110 ? 55.055 62.592 35.964 0.50 9.70 110 VAL A O 1
ATOM 736 N N . GLU A 1 111 ? 53.524 62.665 37.604 1.00 11.70 111 GLU A N 1
ATOM 737 C CA . GLU A 1 111 ? 52.705 63.664 36.928 1.00 11.11 111 GLU A CA 1
ATOM 738 C C . GLU A 1 111 ? 53.515 64.943 36.749 1.00 11.56 111 GLU A C 1
ATOM 739 O O . GLU A 1 111 ? 53.581 65.507 35.653 1.00 12.15 111 GLU A O 1
ATOM 745 N N A SER A 1 112 ? 54.131 65.399 37.834 0.25 9.06 112 SER A N 1
ATOM 746 N N B SER A 1 112 ? 54.130 65.410 37.828 0.50 8.13 112 SER A N 1
ATOM 747 C CA A SER A 1 112 ? 54.937 66.612 37.804 0.25 8.21 112 SER A CA 1
ATOM 748 C CA B SER A 1 112 ? 54.925 66.629 37.757 0.50 8.33 112 SER A CA 1
ATOM 749 C C A SER A 1 112 ? 56.196 66.432 36.965 0.25 8.92 112 SER A C 1
ATOM 750 C C B SER A 1 112 ? 56.198 66.430 36.945 0.50 8.27 112 SER A C 1
ATOM 751 O O A SER A 1 112 ? 56.570 67.315 36.193 0.25 9.29 112 SER A O 1
ATOM 752 O O B SER A 1 112 ? 56.585 67.302 36.167 0.50 8.48 112 SER A O 1
ATOM 757 N N . ALA A 1 113 ? 56.845 65.282 37.116 1.00 10.37 113 ALA A N 1
ATOM 758 C CA . ALA A 1 113 ? 58.072 65.000 36.378 1.00 11.19 113 ALA A CA 1
ATOM 759 C C . ALA A 1 113 ? 57.852 65.065 34.868 1.00 11.49 113 ALA A C 1
ATOM 760 O O . ALA A 1 113 ? 58.661 65.646 34.143 1.00 11.90 113 ALA A O 1
ATOM 762 N N . SER A 1 114 ? 56.756 64.478 34.395 1.00 10.78 114 SER A N 1
ATOM 763 C CA . SER A 1 114 ? 56.463 64.484 32.962 1.00 11.35 114 SER A CA 1
ATOM 764 C C . SER A 1 114 ? 56.200 65.899 32.451 1.00 11.97 114 SER A C 1
ATOM 765 O O . SER A 1 114 ? 56.537 66.233 31.315 1.00 12.07 114 SER A O 1
ATOM 768 N N . LEU A 1 115 ? 55.596 66.734 33.288 1.00 10.67 115 LEU A N 1
ATOM 769 C CA . LEU A 1 115 ? 55.319 68.104 32.882 1.00 10.88 115 LEU A CA 1
ATOM 770 C C . LEU A 1 115 ? 56.613 68.911 32.834 1.00 11.81 115 LEU A C 1
ATOM 771 O O . LEU A 1 115 ? 56.777 69.775 31.972 1.00 11.78 115 LEU A O 1
ATOM 776 N N . HIS A 1 116 ? 57.541 68.629 33.748 1.00 10.87 116 HIS A N 1
ATOM 777 C CA . HIS A 1 116 ? 58.817 69.331 33.736 1.00 11.80 116 HIS A CA 1
ATOM 778 C C . HIS A 1 116 ? 59.622 68.923 32.503 1.00 12.09 116 HIS A C 1
ATOM 779 O O . HIS A 1 116 ? 60.341 69.744 31.930 1.00 12.56 116 HIS A O 1
ATOM 786 N N . MET A 1 117 ? 59.514 67.659 32.090 1.00 12.70 117 MET A N 1
ATOM 787 C CA . MET A 1 117 ? 60.232 67.221 30.894 1.00 11.51 117 MET A CA 1
ATOM 788 C C . MET A 1 117 ? 59.624 67.939 29.690 1.00 12.57 117 MET A C 1
ATOM 789 O O . MET A 1 117 ? 60.345 68.429 28.825 1.00 12.88 117 MET A O 1
ATOM 794 N N . ALA A 1 118 ? 58.296 68.019 29.647 1.00 12.28 118 ALA A N 1
ATOM 795 C CA . ALA A 1 118 ? 57.617 68.710 28.554 1.00 12.18 118 ALA A CA 1
ATOM 796 C C . ALA A 1 118 ? 58.040 70.181 28.555 1.00 11.98 118 ALA A C 1
ATOM 797 O O . ALA A 1 118 ? 58.277 70.766 27.498 1.00 13.12 118 ALA A O 1
ATOM 799 N N . ARG A 1 119 ? 58.133 70.777 29.741 1.00 12.88 119 ARG A N 1
ATOM 800 C CA . ARG A 1 119 ? 58.541 72.176 29.834 1.00 12.70 119 ARG A CA 1
ATOM 801 C C . ARG A 1 119 ? 59.941 72.384 29.262 1.00 14.15 119 ARG A C 1
ATOM 802 O O . ARG A 1 119 ? 60.192 73.368 28.566 1.00 14.74 119 ARG A O 1
ATOM 810 N N . ALA A 1 120 ? 60.855 71.462 29.548 1.00 14.06 120 ALA A N 1
ATOM 811 C CA . ALA A 1 120 ? 62.217 71.592 29.034 1.00 14.63 120 ALA A CA 1
ATOM 812 C C . ALA A 1 120 ? 62.217 71.562 27.509 1.00 15.26 120 ALA A C 1
ATOM 813 O O . ALA A 1 120 ? 62.971 72.291 26.867 1.00 15.34 120 ALA A O 1
ATOM 815 N N . VAL A 1 121 ? 61.374 70.722 26.922 1.00 13.95 121 VAL A N 1
ATOM 816 C CA . VAL A 1 121 ? 61.308 70.655 25.470 1.00 13.84 121 VAL A CA 1
ATOM 817 C C . VAL A 1 121 ? 60.682 71.938 24.914 1.00 13.62 121 VAL A C 1
ATOM 818 O O . VAL A 1 121 ? 61.051 72.399 23.837 1.00 14.00 121 VAL A O 1
ATOM 822 N N A SER A 1 122 ? 59.740 72.514 25.655 0.25 11.17 122 SER A N 1
ATOM 823 N N B SER A 1 122 ? 59.735 72.517 25.648 0.50 10.96 122 SER A N 1
ATOM 824 C CA A SER A 1 122 ? 59.094 73.745 25.217 0.25 10.00 122 SER A CA 1
ATOM 825 C CA B SER A 1 122 ? 59.102 73.748 25.189 0.50 11.40 122 SER A CA 1
ATOM 826 C C A SER A 1 122 ? 60.117 74.879 25.203 0.25 11.62 122 SER A C 1
ATOM 827 C C B SER A 1 122 ? 60.131 74.878 25.190 0.50 11.93 122 SER A C 1
ATOM 828 O O A SER A 1 122 ? 60.080 75.748 24.333 0.25 11.36 122 SER A O 1
ATOM 829 O O B SER A 1 122 ? 60.111 75.747 24.320 0.50 10.96 122 SER A O 1
ATOM 834 N N . ARG A 1 123 ? 61.031 74.865 26.169 1.00 13.10 123 ARG A N 1
ATOM 835 C CA . ARG A 1 123 ? 62.065 75.895 26.244 1.00 13.98 123 ARG A CA 1
ATOM 836 C C . ARG A 1 123 ? 63.052 75.681 25.095 1.00 14.96 123 ARG A C 1
ATOM 837 O O . ARG A 1 123 ? 63.611 76.639 24.554 1.00 15.23 123 ARG A O 1
ATOM 845 N N . ARG A 1 124 ? 63.260 74.424 24.713 1.00 14.55 124 ARG A N 1
ATOM 846 C CA . ARG A 1 124 ? 64.143 74.127 23.594 1.00 15.52 124 ARG A CA 1
ATOM 847 C C . ARG A 1 124 ? 63.462 74.672 22.335 1.00 16.57 124 ARG A C 1
ATOM 848 O O . ARG A 1 124 ? 64.117 75.221 21.450 1.00 16.71 124 ARG A O 1
ATOM 856 N N . LEU A 1 125 ? 62.142 74.519 22.258 1.00 15.78 125 LEU A N 1
ATOM 857 C CA . LEU A 1 125 ? 61.391 75.025 21.111 1.00 15.50 125 LEU A CA 1
ATOM 858 C C . LEU A 1 125 ? 61.603 76.533 20.999 1.00 16.87 125 LEU A C 1
ATOM 859 O O . LEU A 1 125 ? 61.803 77.058 19.904 1.00 17.49 125 LEU A O 1
ATOM 864 N N . GLU A 1 126 ? 61.567 77.227 22.133 1.00 16.05 126 GLU A N 1
ATOM 865 C CA . GLU A 1 126 ? 61.776 78.672 22.134 1.00 18.10 126 GLU A CA 1
ATOM 866 C C . GLU A 1 126 ? 63.134 78.994 21.529 1.00 18.41 126 GLU A C 1
ATOM 867 O O . GLU A 1 126 ? 63.252 79.889 20.693 1.00 19.94 126 GLU A O 1
ATOM 873 N N . ARG A 1 127 ? 64.159 78.261 21.954 1.00 18.15 127 ARG A N 1
ATOM 874 C CA . ARG A 1 127 ? 65.507 78.490 21.446 1.00 18.50 127 ARG A CA 1
ATOM 875 C C . ARG A 1 127 ? 65.584 78.250 19.945 1.00 19.25 127 ARG A C 1
ATOM 876 O O . ARG A 1 127 ? 66.238 79.005 19.223 1.00 20.14 127 ARG A O 1
ATOM 884 N N . ARG A 1 128 ? 64.916 77.203 19.472 1.00 18.32 128 ARG A N 1
ATOM 885 C CA . ARG A 1 128 ? 64.928 76.885 18.048 1.00 18.73 128 ARG A CA 1
ATOM 886 C C . ARG A 1 128 ? 64.196 77.950 17.235 1.00 19.76 128 ARG A C 1
ATOM 887 O O . ARG A 1 128 ? 64.593 78.269 16.112 1.00 20.06 128 ARG A O 1
ATOM 895 N N . ILE A 1 129 ? 63.129 78.504 17.799 1.00 18.83 129 ILE A N 1
ATOM 896 C CA . ILE A 1 129 ? 62.372 79.542 17.107 1.00 19.88 129 ILE A CA 1
ATOM 897 C C . ILE A 1 129 ? 63.235 80.791 16.981 1.00 21.80 129 ILE A C 1
ATOM 898 O O . ILE A 1 129 ? 63.286 81.417 15.921 1.00 21.96 129 ILE A O 1
ATOM 903 N N . VAL A 1 130 ? 63.919 81.151 18.062 1.00 22.22 130 VAL A N 1
ATOM 904 C CA . VAL A 1 130 ? 64.783 82.324 18.042 1.00 23.93 130 VAL A CA 1
ATOM 905 C C . VAL A 1 130 ? 65.869 82.155 16.981 1.00 25.67 130 VAL A C 1
ATOM 906 O O . VAL A 1 130 ? 66.132 83.073 16.203 1.00 27.06 130 VAL A O 1
ATOM 910 N N . ALA A 1 131 ? 66.487 80.979 16.938 1.00 24.73 131 ALA A N 1
ATOM 911 C CA . ALA A 1 131 ? 67.542 80.713 15.963 1.00 24.77 131 ALA A CA 1
ATOM 912 C C . ALA A 1 131 ? 67.030 80.786 14.527 1.00 25.97 131 ALA A C 1
ATOM 913 O O . ALA A 1 131 ? 67.677 81.371 13.657 1.00 26.45 131 ALA A O 1
ATOM 915 N N . ALA A 1 132 ? 65.865 80.194 14.280 1.00 24.83 132 ALA A N 1
ATOM 916 C CA . ALA A 1 132 ? 65.282 80.186 12.943 1.00 25.45 132 ALA A CA 1
ATOM 917 C C . ALA A 1 132 ? 64.800 81.561 12.495 1.00 27.27 132 ALA A C 1
ATOM 918 O O . ALA A 1 132 ? 64.847 81.883 11.308 1.00 26.95 132 ALA A O 1
ATOM 920 N N . SER A 1 133 ? 64.341 82.370 13.446 1.00 28.31 133 SER A N 1
ATOM 921 C CA . SER A 1 133 ? 63.828 83.701 13.138 1.00 30.78 133 SER A CA 1
ATOM 922 C C . SER A 1 133 ? 64.890 84.625 12.551 1.00 32.30 133 SER A C 1
ATOM 923 O O . SER A 1 133 ? 64.564 85.608 11.888 1.00 32.78 133 SER A O 1
ATOM 926 N N . LYS A 1 134 ? 66.157 84.312 12.799 1.00 33.72 134 LYS A N 1
ATOM 927 C CA . LYS A 1 134 ? 67.253 85.128 12.288 1.00 35.95 134 LYS A CA 1
ATOM 928 C C . LYS A 1 134 ? 67.556 84.796 10.833 1.00 36.71 134 LYS A C 1
ATOM 929 O O . LYS A 1 134 ? 68.290 85.524 10.162 1.00 37.04 134 LYS A O 1
ATOM 935 N N . LEU A 1 135 ? 66.985 83.698 10.348 1.00 37.33 135 LEU A N 1
ATOM 936 C CA . LEU A 1 135 ? 67.212 83.261 8.975 1.00 38.27 135 LEU A CA 1
ATOM 937 C C . LEU A 1 135 ? 65.943 83.286 8.128 1.00 38.45 135 LEU A C 1
ATOM 938 O O . LEU A 1 135 ? 66.010 83.377 6.902 1.00 38.81 135 LEU A O 1
ATOM 943 N N . THR A 1 136 ? 64.790 83.203 8.784 1.00 37.75 136 THR A N 1
ATOM 944 C CA . THR A 1 136 ? 63.513 83.209 8.083 1.00 37.40 136 THR A CA 1
ATOM 945 C C . THR A 1 136 ? 62.460 83.990 8.864 1.00 36.24 136 THR A C 1
ATOM 946 O O . THR A 1 136 ? 62.552 84.129 10.084 1.00 35.54 136 THR A O 1
ATOM 950 N N . GLU A 1 137 ? 61.460 84.501 8.154 1.00 34.88 137 GLU A N 1
ATOM 951 C CA . GLU A 1 137 ? 60.397 85.274 8.785 1.00 34.25 137 GLU A CA 1
ATOM 952 C C . 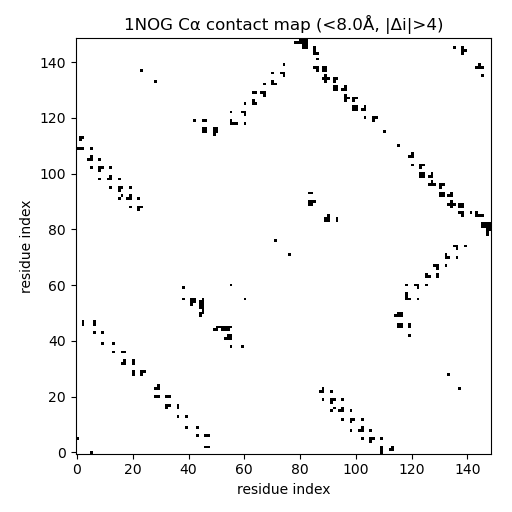GLU A 1 137 ? 59.425 84.379 9.544 1.00 31.89 137 GLU A C 1
ATOM 953 O O . GLU A 1 137 ? 58.879 83.426 8.988 1.00 31.20 137 GLU A O 1
ATOM 959 N N . ILE A 1 138 ? 59.217 84.698 10.817 1.00 29.49 138 ILE A N 1
ATOM 960 C CA . ILE A 1 138 ? 58.305 83.945 11.668 1.00 28.06 138 ILE A CA 1
ATOM 961 C C . ILE A 1 138 ? 57.461 84.925 12.471 1.00 26.39 138 ILE A C 1
ATOM 962 O O . ILE A 1 138 ? 57.989 85.852 13.086 1.00 26.90 138 ILE A O 1
ATOM 967 N N . ASN A 1 139 ? 56.147 84.728 12.451 1.00 25.51 139 ASN A N 1
ATOM 968 C CA . ASN A 1 139 ? 55.234 85.599 13.180 1.00 26.06 139 ASN A CA 1
ATOM 969 C C . ASN A 1 139 ? 55.638 85.691 14.648 1.00 25.78 139 ASN A C 1
ATOM 970 O O . ASN A 1 139 ? 56.036 84.698 15.257 1.00 25.06 139 ASN A O 1
ATOM 975 N N . LYS A 1 140 ? 55.543 86.892 15.208 1.00 25.61 140 LYS A N 1
ATOM 976 C CA . LYS A 1 140 ? 55.919 87.113 16.598 1.00 25.78 140 LYS A CA 1
ATOM 977 C C . LYS A 1 140 ? 55.096 86.284 17.581 1.00 23.16 140 LYS A C 1
ATOM 978 O O . LYS A 1 140 ? 55.594 85.906 18.639 1.00 22.65 140 LYS A O 1
ATOM 984 N N . ASN A 1 141 ? 53.843 86.006 17.236 1.00 21.87 141 ASN A N 1
ATOM 985 C CA . ASN A 1 141 ? 52.974 85.229 18.118 1.00 20.34 141 ASN A CA 1
ATOM 986 C C . ASN A 1 141 ? 53.481 83.812 18.346 1.00 20.43 141 ASN A C 1
ATOM 987 O O . ASN A 1 141 ? 53.139 83.178 19.346 1.00 19.37 141 ASN A O 1
ATOM 992 N N . VAL A 1 142 ? 54.293 83.310 17.423 1.00 18.82 142 VAL A N 1
ATOM 993 C CA . VAL A 1 142 ? 54.827 81.959 17.558 1.00 18.23 142 VAL A CA 1
ATOM 994 C C . VAL A 1 142 ? 55.746 81.842 18.771 1.00 18.90 142 VAL A C 1
ATOM 995 O O . VAL A 1 142 ? 55.582 80.939 19.597 1.00 18.37 142 VAL A O 1
ATOM 999 N N A LEU A 1 143 ? 56.706 82.754 18.881 0.25 18.15 143 LEU A N 1
ATOM 1000 N N B LEU A 1 143 ? 56.708 82.751 18.885 0.50 17.25 143 LEU A N 1
ATOM 1001 C CA A LEU A 1 143 ? 57.635 82.738 20.002 0.25 18.15 143 LEU A CA 1
ATOM 1002 C CA B LEU A 1 143 ? 57.628 82.718 20.014 0.50 17.16 143 LEU A CA 1
ATOM 1003 C C A LEU A 1 143 ? 56.907 83.071 21.298 0.25 17.87 143 LEU A C 1
ATOM 1004 C C B LEU A 1 143 ? 56.893 83.059 21.302 0.50 16.89 143 LEU A C 1
ATOM 1005 O O A LEU A 1 143 ? 57.175 82.475 22.341 0.25 17.74 143 LEU A O 1
ATOM 1006 O O B LEU A 1 143 ? 57.144 82.457 22.346 0.50 16.41 143 LEU A O 1
ATOM 1015 N N . ILE A 1 144 ? 55.985 84.027 21.227 1.00 17.83 144 ILE A N 1
ATOM 1016 C CA . ILE A 1 144 ? 55.224 84.427 22.401 1.00 17.54 144 ILE A CA 1
ATOM 1017 C C . ILE A 1 144 ? 54.422 83.241 22.923 1.00 16.69 144 ILE A C 1
ATOM 1018 O O . ILE A 1 144 ? 54.408 82.983 24.124 1.00 16.98 144 ILE A O 1
ATOM 1023 N N . TYR A 1 145 ? 53.762 82.513 22.026 1.00 16.33 145 TYR A N 1
ATOM 1024 C CA . TYR A 1 145 ? 52.984 81.360 22.461 1.00 15.78 145 TYR A CA 1
ATOM 1025 C C . TYR A 1 145 ? 53.901 80.328 23.109 1.00 16.11 145 TYR A C 1
ATOM 1026 O O . TYR A 1 145 ? 53.591 79.796 24.176 1.00 16.05 145 TYR A O 1
ATOM 1035 N N . ALA A 1 146 ? 55.033 80.048 22.471 1.00 16.23 146 ALA A N 1
ATOM 1036 C CA . ALA A 1 146 ? 55.973 79.069 23.010 1.00 15.95 146 ALA A CA 1
ATOM 1037 C C . ALA A 1 146 ? 56.426 79.467 24.408 1.00 17.20 146 ALA A C 1
ATOM 1038 O O . ALA A 1 146 ? 56.544 78.628 25.303 1.00 16.64 146 ALA A O 1
ATOM 1040 N N . ASN A 1 147 ? 56.668 80.757 24.602 1.00 17.21 147 ASN A N 1
ATOM 1041 C CA . ASN A 1 147 ? 57.108 81.244 25.897 1.00 17.65 147 ASN A CA 1
ATOM 1042 C C . ASN A 1 147 ? 56.041 81.040 26.966 1.00 17.80 147 ASN A C 1
ATOM 1043 O O . ASN A 1 147 ? 56.339 80.611 28.082 1.00 18.26 147 ASN A O 1
ATOM 1048 N N . ARG A 1 148 ? 54.794 81.336 26.624 1.00 16.91 148 ARG A N 1
ATOM 1049 C CA . ARG A 1 148 ? 53.713 81.171 27.582 1.00 17.60 148 ARG A CA 1
ATOM 1050 C C . ARG A 1 148 ? 53.470 79.693 27.858 1.00 16.23 148 ARG A C 1
ATOM 1051 O O . ARG A 1 148 ? 53.057 79.323 28.957 1.00 16.02 148 ARG A O 1
ATOM 1059 N N . LEU A 1 149 ? 53.731 78.849 26.863 1.00 15.33 149 LEU A N 1
ATOM 1060 C CA . LEU A 1 149 ? 53.543 77.412 27.035 1.00 14.19 149 LEU A CA 1
ATOM 1061 C C . LEU A 1 149 ? 54.535 76.887 28.069 1.00 14.85 149 LEU A C 1
ATOM 1062 O O . LEU A 1 149 ? 54.185 76.061 28.912 1.00 14.15 149 LEU A O 1
ATOM 1067 N N . SER A 1 150 ? 55.776 77.359 28.008 1.00 14.65 150 SER A N 1
ATOM 1068 C CA . SER A 1 150 ? 56.778 76.920 28.969 1.00 13.61 150 SER A CA 1
ATOM 1069 C C . SER A 1 150 ? 56.325 77.291 30.378 1.00 13.96 150 SER A C 1
ATOM 1070 O O . SER A 1 150 ? 56.548 76.545 31.332 1.00 15.47 150 SER A O 1
ATOM 1073 N N A SER A 1 151 ? 55.678 78.445 30.503 0.25 12.20 151 SER A N 1
ATOM 1074 N N B SER A 1 151 ? 55.677 78.445 30.496 0.50 11.41 151 SER A N 1
ATOM 1075 C CA A SER A 1 151 ? 55.202 78.914 31.798 0.25 11.83 151 SER A CA 1
ATOM 1076 C CA B SER A 1 151 ? 55.194 78.930 31.780 0.50 11.99 151 SER A CA 1
ATOM 1077 C C A S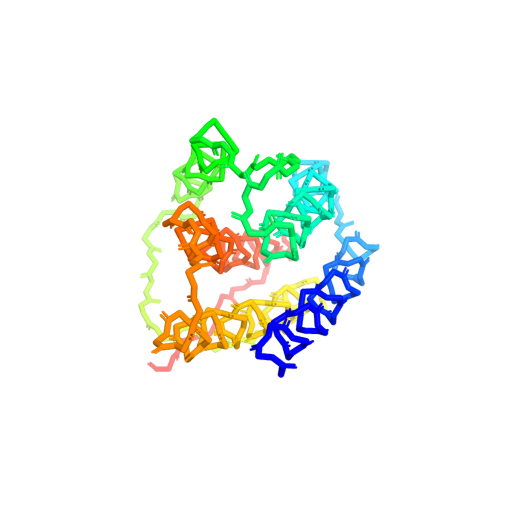ER A 1 151 ? 54.030 78.103 32.339 0.25 11.88 151 SER A C 1
ATOM 1078 C C B SER A 1 151 ? 54.030 78.112 32.334 0.50 11.34 151 SER A C 1
ATOM 1079 O O A SER A 1 151 ? 54.006 77.752 33.518 0.25 11.55 151 SER A O 1
ATOM 1080 O O B SER A 1 151 ? 54.012 77.764 33.514 0.50 10.39 151 SER A O 1
ATOM 1085 N N . ILE A 1 152 ? 53.057 77.805 31.485 1.00 12.56 152 ILE A N 1
ATOM 1086 C CA . ILE A 1 152 ? 51.900 77.048 31.936 1.00 12.02 152 ILE A CA 1
ATOM 1087 C C . ILE A 1 152 ? 52.283 75.624 32.327 1.00 12.44 152 ILE A C 1
ATOM 1088 O O . ILE A 1 152 ? 51.726 75.073 33.275 1.00 12.65 152 ILE A O 1
ATOM 1093 N N . LEU A 1 153 ? 53.241 75.031 31.619 1.00 11.78 153 LEU A N 1
ATOM 1094 C CA . LEU A 1 153 ? 53.655 73.671 31.957 1.00 10.82 153 LEU A CA 1
ATOM 1095 C C . LEU A 1 153 ? 54.317 73.648 33.334 1.00 12.08 153 LEU A C 1
ATOM 1096 O O . LEU A 1 153 ? 54.164 72.686 34.089 1.00 11.66 153 LEU A O 1
ATOM 1101 N N . PHE A 1 154 ? 55.045 74.711 33.666 1.00 11.60 154 PHE A N 1
ATOM 1102 C CA . PHE A 1 154 ? 55.683 74.801 34.976 1.00 12.27 154 PHE A CA 1
ATOM 1103 C C . PHE A 1 154 ? 54.572 74.853 36.029 1.00 12.39 154 PHE A C 1
ATOM 1104 O O . PHE A 1 154 ? 54.622 74.154 37.052 1.00 12.35 154 PHE A O 1
ATOM 1112 N N . MET A 1 155 ? 53.559 75.675 35.779 1.00 12.05 155 MET A N 1
ATOM 1113 C CA . MET A 1 155 ? 52.458 75.779 36.728 1.00 12.43 155 MET A CA 1
ATOM 1114 C C . MET A 1 155 ? 51.723 74.446 36.862 1.00 12.28 155 MET A C 1
ATOM 1115 O O . MET A 1 155 ? 51.332 74.059 37.960 1.00 12.76 155 MET A O 1
ATOM 1120 N N . HIS A 1 156 ? 51.545 73.738 35.749 1.00 11.94 156 HIS A N 1
ATOM 1121 C CA . HIS A 1 156 ? 50.877 72.438 35.785 1.00 11.21 156 HIS A CA 1
ATOM 1122 C C . HIS A 1 156 ? 51.640 71.492 36.707 1.00 10.92 156 HIS A C 1
ATOM 1123 O O . HIS A 1 156 ? 51.045 70.729 37.473 1.00 11.10 156 HIS A O 1
ATOM 1130 N N . ALA A 1 157 ? 52.963 71.532 36.614 1.00 11.24 157 ALA A N 1
ATOM 1131 C CA . ALA A 1 157 ? 53.799 70.670 37.438 1.00 10.96 157 ALA A CA 1
ATOM 1132 C C . ALA A 1 157 ? 53.621 70.988 38.921 1.00 11.50 157 ALA A C 1
ATOM 1133 O O . ALA A 1 157 ? 53.495 70.079 39.741 1.00 12.79 157 ALA A O 1
ATOM 1135 N N . LEU A 1 158 ? 53.601 72.272 39.269 1.00 11.22 158 LEU A N 1
ATOM 1136 C CA . LEU A 1 158 ? 53.431 72.662 40.666 1.00 12.22 158 LEU A CA 1
ATOM 1137 C C . LEU A 1 158 ? 52.054 72.281 41.193 1.00 12.48 158 LEU A C 1
ATOM 1138 O O . LEU A 1 158 ? 51.924 71.775 42.310 1.00 13.19 158 LEU A O 1
ATOM 1143 N N . ILE A 1 159 ? 51.024 72.532 40.391 1.00 11.00 159 ILE A N 1
ATOM 1144 C CA . ILE A 1 159 ? 49.661 72.211 40.788 1.00 11.72 159 ILE A CA 1
ATOM 1145 C C . ILE A 1 159 ? 49.496 70.711 41.004 1.00 11.12 159 ILE A C 1
ATOM 1146 O O . ILE A 1 159 ? 48.866 70.281 41.971 1.00 11.64 159 ILE A O 1
ATOM 1151 N N . SER A 1 160 ? 50.068 69.918 40.105 1.00 10.75 160 SER A N 1
ATOM 1152 C CA . SER A 1 160 ? 49.978 68.467 40.208 1.00 10.70 160 SER A CA 1
ATOM 1153 C C . SER A 1 160 ? 50.532 67.971 41.541 1.00 11.11 160 SER A C 1
ATOM 1154 O O . SER A 1 160 ? 49.886 67.181 42.224 1.00 12.59 160 SER A O 1
ATOM 1157 N N . ASN A 1 161 ? 51.722 68.431 41.918 1.00 10.86 161 ASN A N 1
ATOM 1158 C CA . ASN A 1 161 ? 52.297 68.004 43.189 1.00 11.09 161 ASN A CA 1
ATOM 1159 C C . ASN A 1 161 ? 51.451 68.482 44.367 1.00 11.54 161 ASN A C 1
ATOM 1160 O O . ASN A 1 161 ? 51.240 67.741 45.324 1.00 11.87 161 ASN A O 1
ATOM 1165 N N . LYS A 1 162 ? 50.965 69.717 44.292 1.00 10.82 162 LYS A N 1
ATOM 1166 C CA . LYS A 1 162 ? 50.152 70.264 45.371 1.00 12.16 162 LYS A CA 1
ATOM 1167 C C . LYS A 1 162 ? 48.911 69.406 45.599 1.00 11.85 162 LYS A C 1
ATOM 1168 O O . LYS A 1 162 ? 48.577 69.074 46.738 1.00 12.42 162 LYS A O 1
ATOM 1174 N N . ARG A 1 163 ? 48.242 69.026 44.516 1.00 11.19 163 ARG A N 1
ATOM 1175 C CA . ARG A 1 163 ? 47.029 68.230 44.637 1.00 11.53 163 ARG A CA 1
ATOM 1176 C C . ARG A 1 163 ? 47.296 66.799 45.075 1.00 11.14 163 ARG A C 1
ATOM 1177 O O . ARG A 1 163 ? 46.381 66.103 45.524 1.00 11.99 163 ARG A O 1
ATOM 1185 N N . LEU A 1 164 ? 48.548 66.367 44.940 1.00 11.50 164 LEU A N 1
ATOM 1186 C CA . LEU A 1 164 ? 48.949 65.021 45.340 1.00 11.52 164 LEU A CA 1
ATOM 1187 C C . LEU A 1 164 ? 49.640 65.012 46.709 1.00 12.74 164 LEU A C 1
ATOM 1188 O O . LEU A 1 164 ? 50.205 64.000 47.120 1.00 14.15 164 LEU A O 1
ATOM 1193 N N . ASN A 1 165 ? 49.600 66.144 47.404 1.00 11.99 165 ASN A N 1
ATOM 1194 C CA . ASN A 1 165 ? 50.204 66.269 48.729 1.00 12.88 165 ASN A CA 1
ATOM 1195 C C . ASN A 1 165 ? 51.716 66.053 48.735 1.00 14.10 165 ASN A C 1
ATOM 1196 O O . ASN A 1 165 ? 52.277 65.489 49.680 1.00 15.62 165 ASN A O 1
ATOM 1201 N N . ILE A 1 166 ? 52.374 66.520 47.679 1.00 13.73 166 ILE A N 1
ATOM 1202 C CA . ILE A 1 166 ? 53.820 66.389 47.552 1.00 14.90 166 ILE A CA 1
ATOM 1203 C C . ILE A 1 166 ? 54.465 67.769 47.570 1.00 16.32 166 ILE A C 1
ATOM 1204 O O . ILE A 1 166 ? 54.283 68.563 46.652 1.00 16.03 166 ILE A O 1
ATOM 1209 N N . PRO A 1 167 ? 55.223 68.080 48.631 1.00 17.23 167 PRO A N 1
ATOM 1210 C CA . PRO A 1 167 ? 55.876 69.387 48.721 1.00 18.31 167 PRO A CA 1
ATOM 1211 C C . PRO A 1 167 ? 56.990 69.533 47.691 1.00 18.54 167 PRO A C 1
ATOM 1212 O O . PRO A 1 167 ? 57.621 68.551 47.303 1.00 19.45 167 PRO A O 1
ATOM 1216 N N . GLU A 1 168 ? 57.230 70.760 47.250 1.00 18.87 168 GLU A N 1
ATOM 1217 C CA . GLU A 1 168 ? 58.300 71.000 46.295 1.00 19.02 168 GLU A CA 1
ATOM 1218 C C . GLU A 1 168 ? 59.616 71.039 47.054 1.00 19.61 168 GLU A C 1
ATOM 1219 O O . GLU A 1 168 ? 59.655 71.394 48.235 1.00 20.54 168 GLU A O 1
ATOM 1225 N N . LYS A 1 169 ? 60.688 70.654 46.376 1.00 19.57 169 LYS A N 1
ATOM 1226 C CA . LYS A 1 169 ? 62.016 70.708 46.964 1.00 20.99 169 LYS A CA 1
ATOM 1227 C C . LYS A 1 169 ? 62.664 71.909 46.289 1.00 20.56 169 LYS A C 1
ATOM 1228 O O . LYS A 1 169 ? 62.490 72.125 45.088 1.00 19.45 169 LYS A O 1
ATOM 1234 N N . ILE A 1 170 ? 63.384 72.705 47.069 1.00 20.88 170 ILE A N 1
ATOM 1235 C CA . ILE A 1 170 ? 64.014 73.912 46.552 1.00 22.26 170 ILE A CA 1
ATOM 1236 C C . ILE A 1 170 ? 65.530 73.849 46.666 1.00 23.04 170 ILE A C 1
ATOM 1237 O O . ILE A 1 170 ? 66.064 73.304 47.631 1.00 24.80 170 ILE A O 1
ATOM 1242 N N . TRP A 1 171 ? 66.222 74.408 45.679 1.00 23.63 171 TRP A N 1
ATOM 1243 C CA . TRP A 1 171 ? 67.679 74.429 45.707 1.00 25.65 171 TRP A CA 1
ATOM 1244 C C . TRP A 1 171 ? 68.142 75.655 46.488 1.00 29.19 171 TRP A C 1
ATOM 1245 O O . TRP A 1 171 ? 67.793 76.785 46.142 1.00 32.27 171 TRP A O 1
#

Solvent-accessible surface area: 8019 Å² total; per-residue (Å²): 96,77,25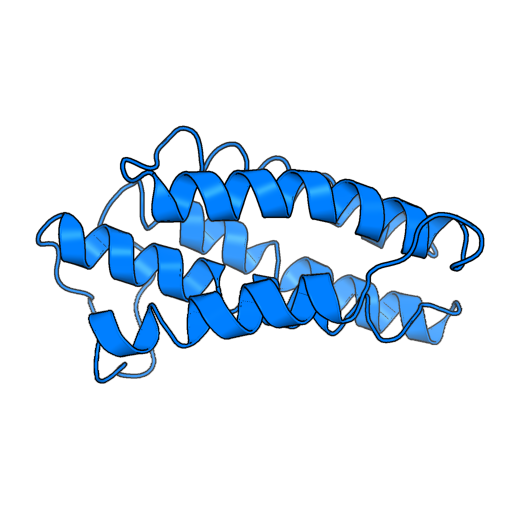,95,94,0,37,36,4,6,86,62,0,19,79,63,0,26,124,1,27,103,50,8,152,46,109,54,0,88,75,1,0,125,100,0,32,74,22,0,149,28,0,6,58,1,5,67,48,41,24,192,33,168,51,6,56,103,128,33,0,60,65,0,55,48,25,13,157,90,5,102,87,65,38,42,201,50,121,137,122,22,70,88,16,63,15,98,5,0,34,2,2,20,91,0,63,59,5,0,112,65,0,23,134,77,2,63,58,6,55,165,148,38,142,26,56,148,19,0,62,39,0,0,60,68,0,3,40,0,0,36,13,0,0,6,0,0,1,105,79,41,137,52,113,55,155,72,214

B-factor: mean 22.77, std 10.95, range [2.01, 71.35]